Protein AF-A0A943V107-F1 (afdb_monomer)

Radius of gyration: 14.48 Å; Cα contacts (8 Å, |Δi|>4): 56; chains: 1; bounding box: 34×16×38 Å

InterPro domains:
  IPR048441 DUF1846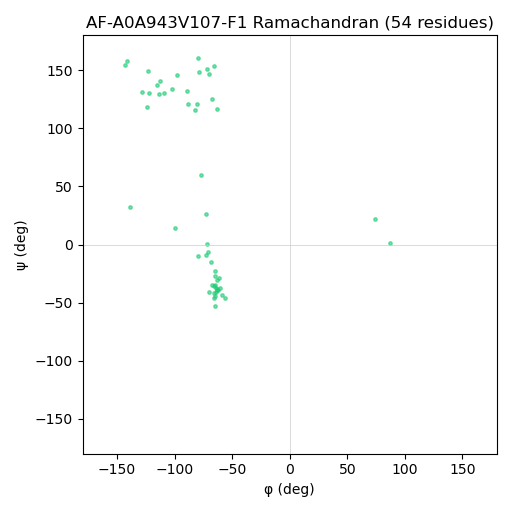, C-terminal [PF20921] (1-54)

Mean predicted aligned error: 5.92 Å

Nearest PDB structures (foldseek):
  7f00-assembly1_B-2  TM=9.557E-01  e=7.407E-03  Streptococcus pneumoniae
  3bh1-assembly1_C  TM=9.677E-01  e=9.146E-03  Corynebacterium diphtheriae NCTC 13129
  3s4o-assembly2_B  TM=3.005E-01  e=4.449E+00  Leishmania major

Sequence (56 aa):
ATNPVAAQTIAHVDDLRGCDAFFSVIISATDENLYRKLGINVCCEPKYEQHTYYHK

Structure (mmCIF, N/CA/C/O backbone):
data_AF-A0A943V107-F1
#
_entry.id   AF-A0A943V107-F1
#
loop_
_atom_site.group_PDB
_atom_site.id
_atom_site.type_symbol
_atom_site.label_atom_id
_atom_site.label_alt_id
_atom_site.label_comp_id
_atom_site.label_asym_id
_atom_site.label_entity_id
_atom_site.label_seq_id
_atom_site.pdbx_PDB_ins_code
_atom_site.Cartn_x
_atom_site.Cartn_y
_atom_site.Cartn_z
_atom_site.occupancy
_atom_site.B_iso_or_equiv
_atom_site.auth_seq_id
_atom_site.auth_comp_id
_atom_site.auth_asym_id
_atom_site.auth_atom_id
_atom_site.pdbx_PDB_model_num
ATOM 1 N N . ALA A 1 1 ? -0.830 1.393 24.660 1.00 54.88 1 ALA A N 1
ATOM 2 C CA . ALA A 1 1 ? -1.012 2.272 23.489 1.00 54.88 1 ALA A CA 1
ATOM 3 C C . ALA A 1 1 ? -2.438 2.801 23.536 1.00 54.88 1 ALA A C 1
ATOM 5 O O . ALA A 1 1 ? -3.354 1.994 23.505 1.00 54.88 1 ALA A O 1
ATOM 6 N N . THR A 1 2 ? -2.623 4.110 23.716 1.00 83.56 2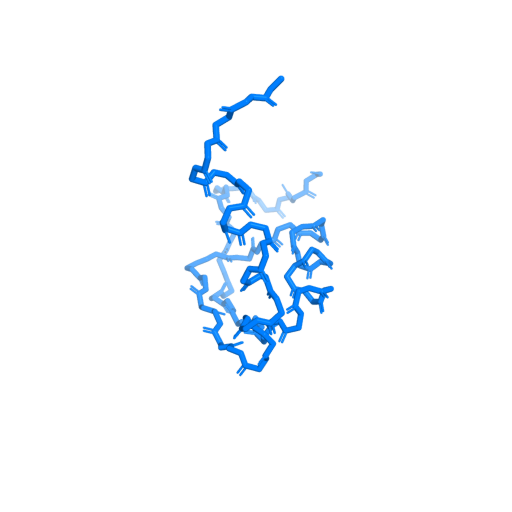 THR A N 1
ATOM 7 C CA . THR A 1 2 ? -3.929 4.700 24.088 1.00 83.56 2 THR A CA 1
ATOM 8 C C . THR A 1 2 ? -4.197 5.994 23.312 1.00 83.56 2 THR A C 1
ATOM 10 O O . THR A 1 2 ? -4.776 6.935 23.841 1.00 83.56 2 THR A O 1
ATOM 13 N N . ASN A 1 3 ? -3.712 6.085 22.068 1.00 93.00 3 ASN A N 1
ATOM 14 C CA . ASN A 1 3 ? -3.973 7.256 21.235 1.00 93.00 3 ASN A CA 1
ATOM 15 C C . ASN A 1 3 ? -5.365 7.117 20.586 1.00 93.00 3 ASN A C 1
ATOM 17 O O . ASN A 1 3 ? -5.546 6.208 19.771 1.00 93.00 3 ASN A O 1
ATOM 21 N N . PRO A 1 4 ? -6.334 7.995 20.910 1.00 90.88 4 PRO A N 1
ATOM 22 C CA . PRO A 1 4 ? -7.682 7.923 20.351 1.00 90.88 4 PRO A CA 1
ATOM 23 C C . PRO A 1 4 ? -7.709 8.126 18.829 1.00 90.88 4 PRO A C 1
ATOM 25 O O . PRO A 1 4 ? -8.537 7.518 18.157 1.00 90.88 4 PRO A O 1
ATOM 28 N N . VAL A 1 5 ? -6.775 8.904 18.269 1.00 92.81 5 VAL A N 1
ATOM 29 C CA . VAL A 1 5 ? -6.680 9.130 16.817 1.00 92.81 5 VAL A CA 1
ATOM 30 C C . VAL A 1 5 ? -6.306 7.837 16.096 1.00 92.81 5 VAL A C 1
ATOM 32 O O . VAL A 1 5 ? -6.914 7.499 15.089 1.00 92.81 5 VAL A O 1
ATOM 35 N N . ALA A 1 6 ? -5.370 7.061 16.650 1.00 92.50 6 ALA A N 1
ATOM 36 C CA . ALA A 1 6 ? -4.959 5.792 16.051 1.00 92.50 6 ALA A CA 1
ATOM 37 C C . ALA A 1 6 ? -6.117 4.780 15.999 1.00 92.50 6 ALA A C 1
ATOM 39 O O . ALA A 1 6 ? -6.280 4.084 15.001 1.00 92.50 6 ALA A O 1
ATOM 40 N N . ALA A 1 7 ? -6.946 4.729 17.048 1.00 91.31 7 ALA A N 1
ATOM 41 C CA . ALA A 1 7 ? -8.126 3.867 17.078 1.00 91.31 7 AL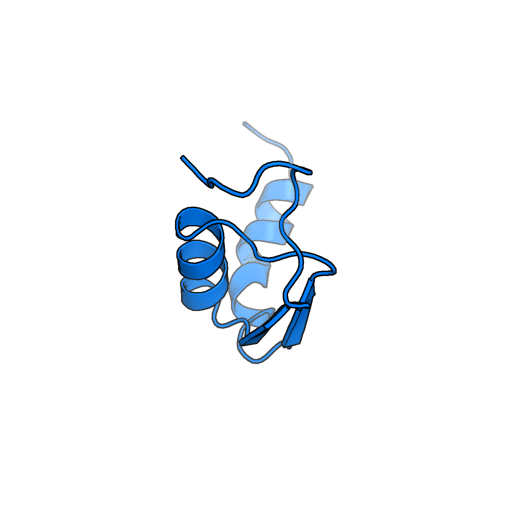A A CA 1
ATOM 42 C C . ALA A 1 7 ? -9.159 4.271 16.012 1.00 91.31 7 ALA A C 1
ATOM 44 O O . ALA A 1 7 ? -9.714 3.405 15.341 1.00 91.31 7 ALA A O 1
ATOM 45 N N . GLN A 1 8 ? -9.373 5.577 15.820 1.00 92.62 8 GLN A N 1
ATOM 46 C CA . GLN A 1 8 ? -10.254 6.093 14.770 1.00 92.62 8 GLN A CA 1
ATOM 47 C C . GLN A 1 8 ? -9.721 5.771 13.371 1.00 92.62 8 GLN A C 1
AT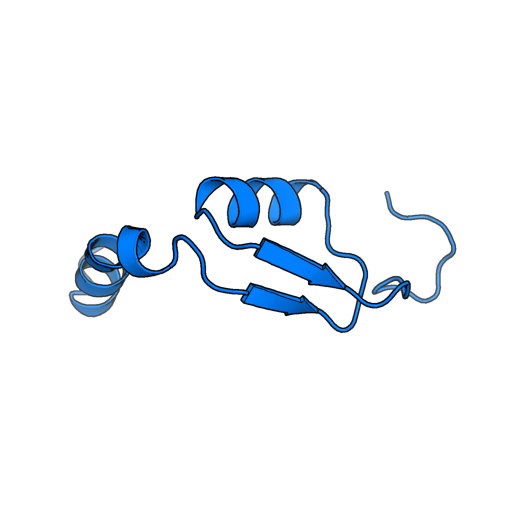OM 49 O O . GLN A 1 8 ? -10.477 5.290 12.536 1.00 92.62 8 GLN A O 1
ATOM 54 N N . THR A 1 9 ? -8.423 5.958 13.116 1.00 90.56 9 THR A N 1
ATOM 55 C CA . THR A 1 9 ? -7.823 5.615 11.817 1.00 90.56 9 THR A CA 1
ATOM 56 C C . THR A 1 9 ? -8.006 4.137 11.483 1.00 90.56 9 THR A C 1
ATOM 58 O O . THR A 1 9 ? -8.376 3.819 10.361 1.00 90.56 9 THR A O 1
ATOM 61 N N . ILE A 1 10 ? -7.804 3.241 12.457 1.00 91.56 10 ILE A N 1
ATOM 62 C CA . ILE A 1 10 ? -7.983 1.794 12.259 1.00 91.56 10 ILE A CA 1
ATOM 63 C C . ILE A 1 10 ? -9.446 1.450 11.940 1.00 91.56 10 ILE A C 1
ATOM 65 O O . ILE A 1 10 ? -9.694 0.589 11.101 1.00 91.56 10 ILE A O 1
ATOM 69 N N . ALA A 1 11 ? -10.410 2.130 12.568 1.00 92.81 11 ALA A N 1
ATOM 70 C CA . ALA A 1 11 ? -11.834 1.904 12.313 1.00 92.81 11 ALA A CA 1
ATOM 71 C C . ALA A 1 11 ? -12.264 2.270 10.878 1.00 92.81 11 ALA A C 1
ATOM 73 O O . ALA A 1 11 ? -13.208 1.679 10.367 1.00 92.81 11 ALA A O 1
ATOM 74 N N . HIS A 1 12 ? -11.560 3.203 10.231 1.00 91.62 12 HIS A N 1
ATOM 75 C CA . HIS A 1 12 ? -11.845 3.687 8.873 1.00 91.62 12 HIS A CA 1
ATOM 76 C C . HIS A 1 12 ? -10.958 3.053 7.788 1.00 91.62 12 HIS A C 1
ATOM 78 O O . HIS A 1 12 ? -10.894 3.542 6.664 1.00 91.62 12 HIS A O 1
ATOM 84 N 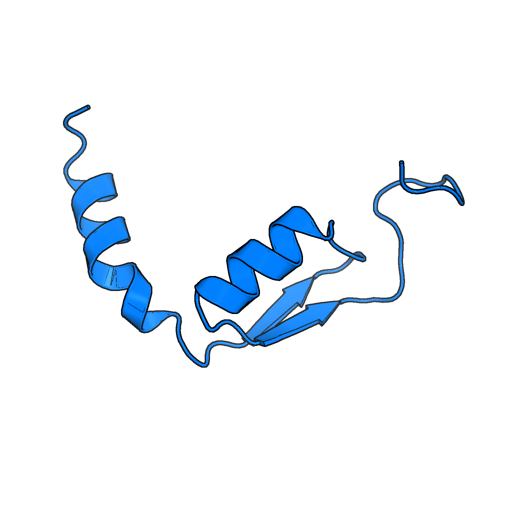N . VAL A 1 13 ? -10.249 1.962 8.093 1.00 91.75 13 VAL A N 1
ATOM 85 C CA . VAL A 1 13 ? -9.372 1.298 7.112 1.00 91.75 13 VAL A CA 1
ATOM 86 C C . VAL A 1 13 ? -10.158 0.707 5.938 1.00 91.75 13 VAL A C 1
ATOM 88 O O . VAL A 1 13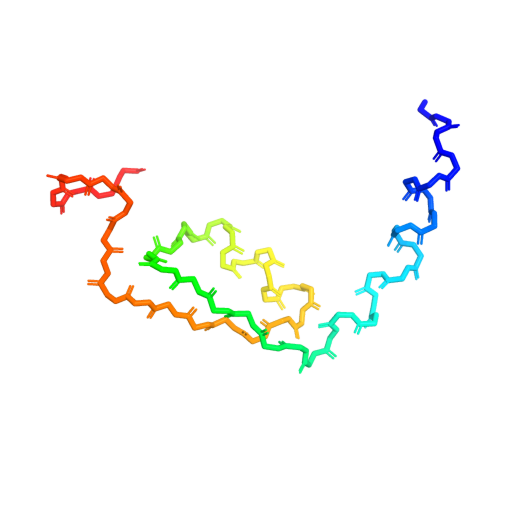 ? -9.677 0.745 4.808 1.00 91.75 13 VAL A O 1
ATOM 91 N N . ASP A 1 14 ? -11.365 0.195 6.181 1.00 91.88 14 ASP A N 1
ATOM 92 C CA . ASP A 1 14 ? -12.202 -0.397 5.128 1.00 91.88 14 ASP A CA 1
ATOM 93 C C . ASP A 1 14 ? -12.655 0.628 4.076 1.00 91.88 14 ASP A C 1
ATOM 95 O O . ASP A 1 14 ? -12.901 0.254 2.927 1.00 91.88 14 ASP A O 1
ATOM 99 N N . ASP A 1 15 ? -12.682 1.916 4.431 1.00 93.38 15 ASP A N 1
ATOM 100 C CA . ASP A 1 15 ? -13.038 3.011 3.522 1.00 93.38 15 ASP A CA 1
ATOM 101 C C . ASP A 1 15 ? -11.981 3.220 2.418 1.00 93.38 15 ASP A C 1
ATOM 103 O O . ASP A 1 15 ? -12.255 3.871 1.413 1.00 93.38 15 ASP A O 1
ATOM 107 N N . LEU A 1 16 ? -10.778 2.649 2.572 1.00 90.50 16 LEU A N 1
ATOM 108 C CA . LEU A 1 16 ? -9.699 2.716 1.579 1.00 90.50 16 LEU A CA 1
ATOM 109 C C . LEU A 1 16 ? -9.881 1.722 0.419 1.00 90.50 16 LEU A C 1
ATOM 111 O O . LEU A 1 16 ? -9.152 1.785 -0.576 1.00 90.50 16 LEU A O 1
ATOM 115 N N . ARG A 1 17 ? -10.837 0.790 0.520 1.00 93.31 17 ARG A N 1
ATOM 116 C CA . ARG A 1 17 ? -11.076 -0.210 -0.526 1.00 93.31 17 ARG A CA 1
ATOM 117 C C . ARG A 1 17 ? -11.620 0.456 -1.788 1.00 93.31 17 ARG A C 1
ATOM 119 O O . ARG A 1 17 ? -12.662 1.100 -1.769 1.00 93.31 17 ARG A O 1
ATOM 126 N N . GLY A 1 18 ? -10.948 0.227 -2.911 1.00 92.62 18 GLY A N 1
ATOM 127 C CA . GLY A 1 18 ? -11.281 0.816 -4.206 1.00 92.62 18 GLY A CA 1
ATOM 128 C C . GLY A 1 18 ? -10.653 2.188 -4.449 1.00 92.62 18 GLY A C 1
ATOM 129 O O . GLY A 1 18 ? -10.877 2.755 -5.514 1.00 92.62 18 GLY A O 1
ATOM 130 N N . CYS A 1 19 ? -9.865 2.716 -3.508 1.00 94.69 19 CYS A N 1
ATOM 131 C CA . CYS A 1 19 ? -9.050 3.899 -3.761 1.00 94.69 19 CYS A CA 1
ATOM 132 C C . CYS A 1 19 ? -7.872 3.569 -4.682 1.00 94.69 19 CYS A C 1
ATOM 134 O O . CYS A 1 19 ? -7.326 2.465 -4.640 1.00 94.69 19 CYS A O 1
ATOM 136 N N . ASP A 1 20 ? -7.435 4.565 -5.449 1.00 94.81 20 ASP A N 1
ATOM 137 C CA . ASP A 1 20 ? -6.243 4.475 -6.286 1.00 94.81 20 ASP A CA 1
ATOM 138 C C . ASP A 1 20 ? -5.076 5.218 -5.617 1.00 94.81 20 ASP A C 1
ATOM 140 O O . ASP A 1 20 ? -5.225 6.351 -5.154 1.00 94.81 20 ASP A O 1
ATOM 144 N N . ALA A 1 21 ? -3.901 4.591 -5.581 1.00 93.69 21 ALA A N 1
ATOM 145 C CA . ALA A 1 21 ? -2.663 5.181 -5.086 1.00 93.69 21 ALA A CA 1
ATOM 146 C C . ALA A 1 21 ? -1.584 5.147 -6.173 1.00 93.69 21 ALA A C 1
ATOM 148 O O . ALA A 1 21 ? -1.323 4.108 -6.783 1.00 93.69 21 ALA A O 1
ATOM 149 N N . PHE A 1 22 ? -0.940 6.292 -6.396 1.00 94.19 22 PHE A N 1
ATOM 150 C CA . PHE A 1 22 ? 0.134 6.437 -7.371 1.00 94.19 22 PHE A CA 1
ATOM 151 C C . PHE A 1 22 ? 1.465 6.736 -6.682 1.00 94.19 22 PHE A C 1
ATOM 153 O O . PHE A 1 22 ? 1.560 7.674 -5.888 1.00 94.19 22 PHE A O 1
ATOM 160 N N . PHE A 1 23 ? 2.498 5.973 -7.033 1.00 93.69 23 PHE A N 1
ATOM 161 C CA . PHE A 1 23 ? 3.851 6.137 -6.507 1.00 93.69 23 PHE A CA 1
ATOM 162 C C . PHE A 1 23 ? 4.820 6.603 -7.597 1.00 93.69 23 PHE A C 1
ATOM 164 O O . PHE A 1 23 ? 4.789 6.141 -8.736 1.00 93.69 23 PHE A O 1
ATOM 171 N N . SER A 1 24 ? 5.737 7.499 -7.234 1.00 93.44 24 SER A N 1
ATOM 172 C CA . SER A 1 24 ? 6.803 7.977 -8.126 1.00 93.44 24 SER A CA 1
ATOM 173 C C . SER A 1 24 ? 7.906 6.941 -8.378 1.00 93.44 24 SER A C 1
ATOM 175 O O . SER A 1 24 ? 8.776 7.167 -9.218 1.00 93.44 24 SER A O 1
ATOM 177 N N . VAL A 1 25 ? 7.893 5.825 -7.644 1.00 92.25 25 VAL A N 1
ATOM 178 C CA . VAL A 1 25 ? 8.877 4.742 -7.722 1.00 92.25 25 VAL A CA 1
ATOM 179 C C . VAL A 1 25 ? 8.200 3.381 -7.585 1.00 92.25 25 VAL A C 1
ATOM 181 O O . VAL A 1 25 ? 7.112 3.269 -7.017 1.00 92.25 25 VAL A O 1
ATOM 184 N N . ILE A 1 26 ? 8.874 2.344 -8.076 1.00 91.00 26 ILE A N 1
ATOM 185 C CA . ILE A 1 26 ? 8.536 0.940 -7.864 1.00 91.00 26 ILE A CA 1
ATOM 186 C C . ILE A 1 26 ? 8.653 0.654 -6.367 1.00 91.00 26 ILE A C 1
ATOM 188 O O . 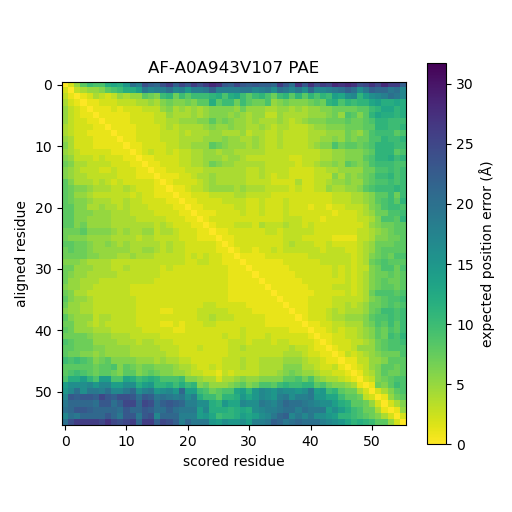ILE A 1 26 ? 9.735 0.761 -5.786 1.00 91.00 26 ILE A O 1
ATOM 192 N N . ILE A 1 27 ? 7.523 0.305 -5.760 1.00 91.25 27 ILE A N 1
ATOM 193 C CA . ILE A 1 27 ? 7.430 -0.026 -4.339 1.00 91.25 27 ILE A CA 1
ATOM 194 C C . ILE A 1 27 ? 7.902 -1.455 -4.064 1.00 91.25 27 ILE A C 1
ATOM 196 O O . ILE A 1 27 ? 7.947 -2.301 -4.960 1.00 91.25 27 ILE A O 1
ATOM 200 N N . SER A 1 28 ? 8.236 -1.733 -2.805 1.00 90.75 28 SER A N 1
ATOM 201 C CA . SER A 1 28 ? 8.634 -3.075 -2.390 1.00 90.75 28 SER A CA 1
ATOM 202 C C . SER A 1 28 ? 7.466 -4.065 -2.507 1.00 90.75 28 SER A C 1
ATOM 204 O O . SER A 1 28 ? 6.295 -3.703 -2.362 1.00 90.75 28 SER A O 1
ATOM 206 N N . ALA A 1 29 ? 7.777 -5.352 -2.685 1.00 90.69 29 ALA A N 1
ATOM 207 C CA . ALA A 1 29 ? 6.758 -6.403 -2.707 1.00 90.69 29 ALA A CA 1
ATOM 208 C C . ALA A 1 29 ? 5.980 -6.501 -1.378 1.00 90.69 29 ALA A C 1
ATOM 210 O O . ALA A 1 29 ? 4.814 -6.898 -1.358 1.00 90.69 29 ALA A O 1
ATOM 211 N N . THR A 1 30 ? 6.606 -6.144 -0.253 1.00 92.50 30 THR A N 1
ATOM 212 C CA . THR A 1 30 ? 5.941 -6.113 1.059 1.00 92.50 30 THR A CA 1
ATOM 213 C C . THR A 1 30 ? 4.857 -5.042 1.089 1.00 92.50 30 THR A C 1
ATOM 215 O O . THR A 1 30 ? 3.731 -5.323 1.504 1.00 92.50 30 THR A O 1
ATOM 218 N N . ASP A 1 31 ? 5.177 -3.847 0.592 1.00 92.19 31 ASP A N 1
ATOM 219 C CA . ASP A 1 31 ? 4.244 -2.723 0.548 1.00 92.19 31 ASP A CA 1
ATOM 220 C C . ASP A 1 31 ? 3.134 -2.967 -0.471 1.00 92.19 31 ASP A C 1
ATOM 222 O O . ASP A 1 31 ? 1.964 -2.741 -0.169 1.00 92.19 31 ASP A O 1
ATOM 226 N N . GLU A 1 32 ? 3.458 -3.524 -1.642 1.00 92.31 32 GLU A N 1
ATOM 227 C CA . GLU A 1 32 ? 2.454 -3.900 -2.642 1.00 92.31 32 GLU A CA 1
ATOM 228 C C . GLU A 1 32 ? 1.412 -4.857 -2.045 1.00 92.31 32 GLU A C 1
ATOM 230 O O . GLU A 1 32 ? 0.203 -4.659 -2.192 1.00 92.31 32 GLU A O 1
ATOM 235 N N . ASN A 1 33 ? 1.869 -5.871 -1.307 1.00 94.19 33 ASN A N 1
ATOM 236 C CA . ASN A 1 33 ? 0.981 -6.809 -0.628 1.00 94.19 33 ASN A CA 1
ATOM 237 C C . ASN A 1 33 ? 0.153 -6.140 0.475 1.00 94.19 33 ASN A C 1
ATOM 239 O O . ASN A 1 33 ? -1.001 -6.522 0.683 1.00 94.19 33 ASN A O 1
ATOM 243 N N . LEU A 1 34 ? 0.717 -5.164 1.190 1.00 94.38 34 LEU A N 1
ATOM 244 C CA . LEU A 1 34 ? -0.005 -4.404 2.206 1.00 94.38 34 LEU A CA 1
ATOM 245 C C . LEU A 1 34 ? -1.137 -3.586 1.573 1.00 94.38 34 LEU A C 1
ATOM 247 O O . LEU A 1 34 ? -2.290 -3.740 1.971 1.00 94.38 34 LEU A O 1
ATOM 251 N N . TYR A 1 35 ? -0.840 -2.784 0.552 1.00 94.44 35 TYR A N 1
ATOM 252 C CA . TYR A 1 35 ? -1.839 -1.955 -0.127 1.00 94.44 35 TYR A CA 1
ATOM 253 C C . TYR A 1 35 ? -2.918 -2.789 -0.820 1.00 94.44 35 TYR A C 1
ATOM 255 O O . TYR A 1 35 ? -4.104 -2.475 -0.723 1.00 94.44 35 TYR A O 1
ATOM 263 N N . ARG A 1 36 ? -2.538 -3.924 -1.419 1.00 92.94 36 ARG A N 1
ATOM 264 C CA . ARG A 1 36 ? -3.493 -4.870 -2.005 1.00 92.94 36 ARG A CA 1
ATOM 265 C C . ARG A 1 36 ? -4.447 -5.452 -0.958 1.00 92.94 36 ARG A C 1
ATOM 267 O O . ARG A 1 36 ? -5.633 -5.605 -1.236 1.00 92.94 36 ARG A O 1
ATOM 274 N N . LYS A 1 37 ? -3.965 -5.753 0.256 1.00 93.50 37 LYS A N 1
ATOM 275 C CA . LYS A 1 37 ? -4.820 -6.212 1.371 1.00 93.50 37 LYS A CA 1
ATOM 276 C C . LYS A 1 37 ? -5.770 -5.126 1.864 1.00 93.50 37 LYS A C 1
ATOM 278 O O . LYS A 1 37 ? -6.898 -5.446 2.223 1.00 93.50 37 LYS A O 1
ATOM 283 N N . LEU A 1 38 ? -5.332 -3.867 1.840 1.00 94.06 38 LEU A N 1
ATOM 284 C CA . LEU A 1 38 ? -6.181 -2.704 2.118 1.00 94.06 38 LEU A CA 1
ATOM 285 C C . LEU A 1 38 ? -7.202 -2.439 0.993 1.00 94.06 38 LEU A C 1
ATOM 287 O O . LEU A 1 38 ? -8.074 -1.593 1.142 1.00 94.06 38 LEU A O 1
ATOM 291 N N . GLY A 1 39 ? -7.127 -3.179 -0.120 1.00 93.38 39 GLY A N 1
ATOM 292 C CA . GLY A 1 39 ? -8.020 -3.036 -1.267 1.00 93.38 39 GLY A CA 1
ATOM 293 C C . GLY A 1 39 ? -7.735 -1.798 -2.110 1.00 93.38 39 GLY A C 1
ATOM 294 O O . GLY A 1 39 ? -8.630 -1.342 -2.813 1.00 93.38 39 GLY A O 1
ATOM 295 N N . ILE A 1 40 ? -6.519 -1.262 -2.030 1.00 95.94 40 ILE A N 1
ATOM 296 C CA . ILE A 1 40 ? -6.083 -0.087 -2.782 1.00 95.94 40 ILE A CA 1
ATOM 297 C C . ILE A 1 40 ? -5.499 -0.548 -4.119 1.00 95.94 40 ILE A C 1
ATOM 299 O O . ILE A 1 40 ? -4.664 -1.458 -4.163 1.00 95.94 40 ILE A O 1
ATOM 303 N N . ASN A 1 41 ? -5.912 0.089 -5.211 1.00 94.19 41 ASN A N 1
ATOM 304 C CA . ASN A 1 41 ? -5.323 -0.125 -6.524 1.00 94.19 41 ASN A CA 1
ATOM 305 C C . ASN A 1 41 ? -4.034 0.687 -6.619 1.00 94.19 41 ASN A C 1
ATOM 307 O O . ASN A 1 41 ? -4.040 1.908 -6.468 1.00 94.19 41 ASN A O 1
ATOM 311 N N . VAL A 1 42 ? -2.918 0.012 -6.866 1.00 93.50 42 VAL A N 1
ATOM 312 C CA . VAL A 1 42 ? -1.603 0.650 -6.864 1.00 93.50 42 VAL A CA 1
ATOM 313 C C . VAL A 1 42 ? -1.041 0.746 -8.274 1.00 93.50 42 VAL A C 1
ATOM 315 O O . VAL A 1 42 ? -0.952 -0.252 -8.985 1.00 93.50 42 VAL A O 1
ATOM 318 N N . CYS A 1 43 ? -0.590 1.946 -8.630 1.00 92.69 43 CYS A N 1
ATOM 319 C CA . CYS A 1 43 ? 0.186 2.231 -9.830 1.00 92.69 43 CYS A CA 1
ATOM 320 C C . CYS A 1 43 ? 1.517 2.884 -9.441 1.00 92.69 43 CYS A C 1
ATOM 322 O O . CYS A 1 43 ? 1.598 3.613 -8.452 1.00 92.69 43 CYS A O 1
ATOM 324 N N . CYS A 1 44 ? 2.568 2.657 -10.227 1.00 92.12 44 CYS A N 1
ATOM 325 C CA . CYS A 1 44 ? 3.855 3.312 -10.013 1.00 92.12 44 CYS A CA 1
ATOM 326 C C . CYS A 1 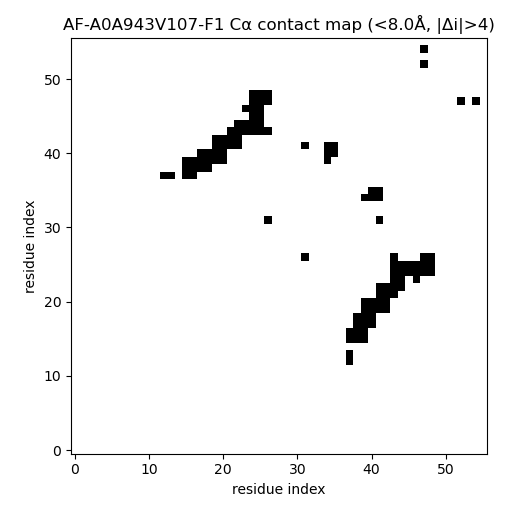44 ? 4.558 3.658 -11.326 1.00 92.12 44 CYS A C 1
ATOM 328 O O . CYS A 1 44 ? 4.334 3.020 -12.358 1.00 92.12 44 CYS A O 1
ATOM 330 N N . GLU A 1 45 ? 5.421 4.672 -11.283 1.00 92.25 45 GLU A N 1
ATOM 331 C CA . GLU A 1 45 ? 6.377 4.907 -12.362 1.00 92.25 45 GLU A CA 1
ATOM 332 C C . GLU A 1 45 ? 7.461 3.815 -12.368 1.00 92.25 45 GLU A C 1
ATOM 334 O O . GLU A 1 45 ? 7.879 3.356 -11.301 1.00 92.25 45 GLU A O 1
ATOM 339 N N . PRO A 1 46 ? 7.988 3.427 -13.544 1.00 89.62 46 PRO A N 1
ATOM 340 C CA . PRO A 1 46 ? 9.040 2.419 -13.667 1.00 89.62 46 PRO A CA 1
ATOM 341 C C . PRO A 1 46 ? 10.418 2.992 -13.283 1.00 89.62 46 PRO A C 1
ATOM 343 O O . PRO A 1 46 ? 11.343 3.043 -14.093 1.00 89.62 46 PRO A O 1
ATOM 346 N N . LYS A 1 47 ? 10.548 3.472 -12.045 1.00 87.25 47 LYS A N 1
ATOM 347 C CA . LYS A 1 47 ? 11.763 4.052 -11.462 1.00 87.25 47 LYS A CA 1
ATOM 348 C C . LYS A 1 47 ? 12.044 3.366 -10.134 1.00 87.25 47 LYS A C 1
ATOM 350 O O . LYS A 1 47 ? 11.149 3.262 -9.310 1.00 87.25 47 LYS A O 1
ATOM 355 N N . TYR A 1 48 ? 13.267 2.910 -9.900 1.00 86.38 48 TYR A N 1
ATOM 356 C CA . TYR A 1 48 ? 13.640 2.387 -8.584 1.00 86.38 48 TYR A CA 1
ATOM 357 C C . TYR A 1 48 ? 13.923 3.537 -7.608 1.00 86.38 48 TYR A C 1
ATOM 359 O O . TYR A 1 48 ? 14.396 4.595 -8.019 1.00 86.38 48 TYR A O 1
ATOM 367 N N . GLU A 1 49 ? 13.648 3.320 -6.319 1.00 82.31 49 GLU A N 1
ATOM 368 C CA . GLU A 1 49 ? 13.947 4.285 -5.246 1.00 82.31 49 GLU A CA 1
ATOM 369 C C . GLU A 1 49 ? 15.450 4.583 -5.143 1.00 82.31 49 GLU A C 1
ATOM 371 O O . GLU A 1 49 ? 15.864 5.718 -4.914 1.00 82.31 49 GLU A O 1
ATOM 376 N N . GLN A 1 50 ? 16.278 3.561 -5.353 1.00 81.06 50 GLN A N 1
ATOM 377 C CA . GLN A 1 50 ? 17.729 3.683 -5.349 1.00 81.06 50 GLN A CA 1
ATOM 378 C C . GLN A 1 50 ? 18.262 3.810 -6.779 1.00 81.06 50 GLN A C 1
ATOM 380 O O . GLN A 1 50 ? 17.778 3.161 -7.704 1.00 81.06 50 GLN A O 1
ATOM 385 N N . HIS A 1 51 ? 19.343 4.577 -6.952 1.00 69.06 51 HIS A N 1
ATOM 386 C CA . HIS A 1 51 ? 20.110 4.656 -8.205 1.00 69.06 51 HIS A CA 1
ATOM 387 C C . HIS A 1 51 ? 20.960 3.396 -8.478 1.00 69.06 51 HIS A C 1
ATOM 389 O O . HIS A 1 51 ? 22.000 3.459 -9.132 1.00 69.06 51 HIS A O 1
ATOM 395 N N . THR A 1 52 ? 20.550 2.246 -7.950 1.00 66.31 52 THR A N 1
ATOM 396 C CA . THR A 1 52 ? 21.194 0.946 -8.129 1.00 66.31 52 THR A CA 1
ATOM 397 C C . THR A 1 52 ? 20.247 0.029 -8.890 1.00 66.31 52 THR A C 1
ATOM 399 O O . THR A 1 52 ? 19.055 -0.038 -8.616 1.00 66.31 52 THR A O 1
ATOM 402 N N . TYR A 1 53 ? 20.782 -0.719 -9.853 1.00 62.19 53 TYR A N 1
ATOM 403 C CA . TYR A 1 53 ? 19.994 -1.630 -10.693 1.00 62.19 53 TYR A CA 1
ATOM 404 C C . TYR A 1 53 ? 19.486 -2.888 -9.961 1.00 62.19 53 TYR A C 1
ATOM 406 O O . TYR A 1 53 ? 18.862 -3.740 -10.585 1.00 62.19 53 TYR A O 1
ATOM 414 N N . TYR A 1 54 ? 19.777 -3.035 -8.664 1.00 55.66 54 TYR A N 1
ATOM 415 C CA . TYR A 1 54 ? 19.417 -4.199 -7.858 1.00 55.66 54 TYR A CA 1
ATOM 416 C C . TYR A 1 54 ? 18.606 -3.775 -6.637 1.00 55.66 54 TYR A C 1
ATOM 418 O O . TYR A 1 54 ? 19.112 -3.062 -5.770 1.00 55.66 54 TYR A O 1
ATOM 426 N N . HIS A 1 55 ? 17.373 -4.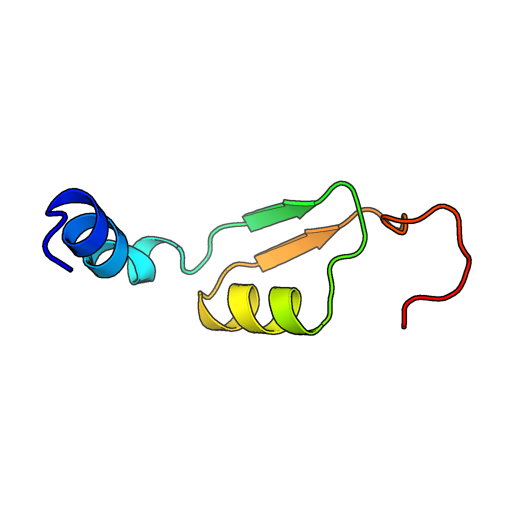271 -6.570 1.00 63.31 55 HIS A N 1
ATOM 427 C CA . HIS A 1 55 ? 16.543 -4.267 -5.372 1.00 63.31 55 HIS A CA 1
ATOM 428 C C . HIS A 1 55 ? 16.862 -5.558 -4.605 1.00 63.31 55 HIS A C 1
ATOM 430 O O . HIS A 1 55 ? 16.776 -6.642 -5.189 1.00 63.31 55 HIS A O 1
ATOM 436 N N . LYS A 1 56 ? 17.323 -5.453 -3.356 1.00 59.25 56 LYS A N 1
ATOM 437 C CA . LYS A 1 56 ? 17.605 -6.615 -2.504 1.00 59.25 56 LYS A CA 1
ATOM 438 C C . LYS A 1 56 ? 16.496 -6.797 -1.485 1.00 59.25 56 LYS A C 1
ATOM 440 O O . LYS A 1 56 ? 16.061 -5.761 -0.942 1.00 59.25 56 LYS A O 1
#

pLDDT: mean 88.02, std 10.54, range [54.88, 95.94]

Solvent-accessible surface area (backbone atoms only — not comparable to full-atom values): 3536 Å² total; per-residue (Å²): 141,84,58,69,66,60,56,53,54,63,72,52,45,73,76,40,47,76,38,79,46,80,38,85,29,54,74,54,73,68,55,52,53,50,39,49,71,46,36,31,47,76,47,57,39,102,34,65,83,55,104,54,102,68,89,130

Foldseek 3Di:
DDDPVVVVVVVCLQVQAPAEDEEAADDDPVVVVVCVVSNYHYDYDDHHPDPDPDDD

Secondary structure (DSSP, 8-state):
---HHHHHHHHTGGGGTT-EEEESSPPPHHHHHHHHHTT-EEEE-S--SSSSS---

Organism: NCBI:txid626934